Protein AF-A0AAD6WPW7-F1 (afdb_monomer)

pLDDT: mean 78.82, std 18.54, range [42.38, 96.38]

Mean predicted aligned error: 14.31 Å

Sequence (89 aa):
MRDEEGPFLANEVFSVAPSQPLAPIVEAIPAAEWYAITRGRFVGVVDQFALIAVAISGVAHNANKAYATQALALNAFNKALTWGGVQIA

Organism: NCBI:txid1745969

Secondary structure (DSSP, 8-state):
------------------SS----------S--EEEEEEESS-EEES-HHHHHHHHTT-TT-EEEEESSHHHHHHHHHHHHHTT--EE-

Nearest PDB structures (foldseek):
  3bsu-assembly2_G  TM=9.028E-01  e=1.460E-02  Homo sapiens
  3bsu-assembly1_C  TM=9.059E-01  e=1.906E-02  Homo sapiens
  3bsu-assembly2_F  TM=9.035E-01  e=2.489E-02  Homo sapiens
  3bsu-assembly2_H  TM=9.092E-01  e=2.329E-02  Homo sapiens
  3bsu-assembly1_B  TM=9.015E-01  e=3.041E-02  Homo sapiens

Structure (mmCIF, N/CA/C/O backbone):
data_AF-A0AAD6WPW7-F1
#
_entry.id   AF-A0AAD6WPW7-F1
#
loop_
_atom_site.group_PDB
_atom_site.id
_atom_site.type_symbol
_atom_site.label_atom_id
_atom_site.label_alt_id
_atom_site.label_comp_id
_atom_site.label_asym_id
_atom_site.label_entity_id
_atom_site.label_seq_id
_atom_site.pdbx_PDB_ins_code
_atom_site.Cartn_x
_atom_site.Cartn_y
_atom_site.Cartn_z
_atom_site.occupancy
_atom_site.B_iso_or_equiv
_atom_site.auth_seq_id
_atom_site.auth_comp_id
_atom_site.auth_asym_id
_atom_site.auth_atom_id
_atom_site.pdbx_PDB_model_num
ATOM 1 N N . MET A 1 1 ? 56.145 9.375 55.690 1.00 42.38 1 MET A N 1
ATOM 2 C CA . MET A 1 1 ? 55.656 9.450 54.296 1.00 42.38 1 MET A CA 1
ATOM 3 C C . MET A 1 1 ? 54.143 9.513 54.421 1.00 42.38 1 MET A C 1
ATOM 5 O O . MET A 1 1 ? 53.584 8.540 54.893 1.00 42.38 1 MET A O 1
ATOM 9 N N . ARG A 1 2 ? 53.581 10.717 54.572 1.00 45.56 2 ARG A N 1
ATOM 10 C CA . ARG A 1 2 ? 53.070 11.598 53.500 1.00 45.56 2 ARG A CA 1
ATOM 11 C C . ARG A 1 2 ? 52.007 10.909 52.638 1.00 45.56 2 ARG A C 1
ATOM 13 O O . ARG A 1 2 ? 52.364 10.101 51.795 1.00 45.56 2 ARG A O 1
ATOM 20 N N . ASP A 1 3 ? 50.759 11.249 52.962 1.00 52.88 3 ASP A N 1
ATOM 21 C CA . ASP A 1 3 ? 49.687 11.697 52.063 1.00 52.88 3 ASP A CA 1
ATOM 22 C C . ASP A 1 3 ? 49.420 10.873 50.800 1.00 52.88 3 ASP A C 1
ATOM 24 O O . ASP A 1 3 ? 50.106 11.077 49.810 1.00 52.88 3 ASP A O 1
ATOM 28 N N . GLU A 1 4 ? 48.346 10.074 50.796 1.00 56.34 4 GLU A N 1
ATOM 29 C CA . GLU A 1 4 ? 47.584 9.752 49.573 1.00 56.34 4 GLU A CA 1
ATOM 30 C C . GLU A 1 4 ? 46.068 9.646 49.863 1.00 56.34 4 GLU A C 1
ATOM 32 O O . GLU A 1 4 ? 45.396 8.708 49.442 1.00 56.34 4 GLU A O 1
ATOM 37 N N . GLU A 1 5 ? 45.490 10.638 50.558 1.00 57.16 5 GLU A N 1
ATOM 38 C CA . GLU A 1 5 ? 44.067 10.964 50.352 1.00 57.16 5 GLU A CA 1
ATOM 39 C C . GLU A 1 5 ? 43.938 11.733 49.025 1.00 57.16 5 GLU A C 1
ATOM 41 O O . GLU A 1 5 ? 43.921 12.963 48.978 1.00 57.16 5 GLU A O 1
ATOM 46 N N . GLY A 1 6 ? 43.930 10.986 47.918 1.00 54.25 6 GLY A N 1
ATOM 47 C CA . GLY A 1 6 ? 43.597 11.502 46.591 1.00 54.25 6 GLY A CA 1
ATOM 48 C C . GLY A 1 6 ? 42.079 11.694 46.459 1.00 54.25 6 GLY A C 1
ATOM 49 O O . GLY A 1 6 ? 41.322 10.810 46.865 1.00 54.25 6 GLY A O 1
ATOM 50 N N . PRO A 1 7 ? 41.603 12.832 45.925 1.00 53.94 7 PRO A N 1
ATOM 51 C CA . PRO A 1 7 ? 40.217 13.252 46.067 1.00 53.94 7 PRO A CA 1
ATOM 52 C C . PRO A 1 7 ? 39.273 12.389 45.226 1.00 53.94 7 PRO A C 1
ATOM 54 O O . PRO A 1 7 ? 39.510 12.149 44.045 1.00 53.94 7 PRO A O 1
ATOM 57 N N . PHE A 1 8 ? 38.190 11.958 45.874 1.00 51.19 8 PHE A N 1
ATOM 58 C CA . PHE A 1 8 ? 36.879 11.623 45.323 1.00 51.19 8 PHE A CA 1
ATOM 59 C C . PHE A 1 8 ? 36.763 11.812 43.802 1.00 51.19 8 PHE A C 1
ATOM 61 O O . PHE A 1 8 ? 36.515 12.913 43.312 1.00 51.19 8 PHE A O 1
ATOM 68 N N . LEU A 1 9 ? 36.859 10.710 43.052 1.00 53.00 9 LEU A N 1
ATOM 69 C CA . LEU A 1 9 ? 36.332 10.620 41.689 1.00 53.00 9 LEU A CA 1
ATOM 70 C C . LEU A 1 9 ? 34.799 10.626 41.746 1.00 53.00 9 LEU A C 1
ATOM 72 O O . LEU A 1 9 ? 34.139 9.637 41.439 1.00 53.00 9 LEU A O 1
ATOM 76 N N . ALA A 1 10 ? 34.224 11.747 42.160 1.00 53.31 10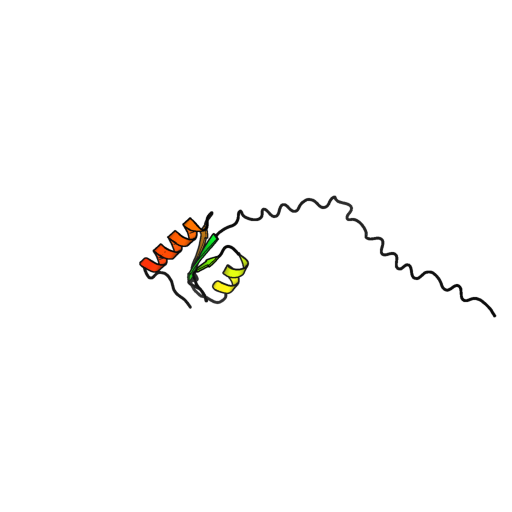 ALA A N 1
ATOM 77 C CA . ALA A 1 10 ? 32.829 12.054 41.928 1.00 53.31 10 ALA A CA 1
ATOM 78 C C . ALA A 1 10 ? 32.798 13.024 40.747 1.00 53.31 10 ALA A C 1
ATOM 80 O O . ALA A 1 10 ? 32.665 14.232 40.915 1.00 53.31 10 ALA A O 1
ATOM 81 N N . ASN A 1 11 ? 32.938 12.488 39.529 1.00 53.84 11 ASN A N 1
ATOM 82 C CA . ASN A 1 11 ? 32.431 13.161 38.330 1.00 53.84 11 ASN A CA 1
ATOM 83 C C . ASN A 1 11 ? 30.897 13.166 38.419 1.00 53.84 11 ASN A C 1
ATOM 85 O O . ASN A 1 11 ? 30.194 12.453 37.702 1.00 53.84 11 ASN A O 1
ATOM 89 N N . GLU A 1 12 ? 30.406 13.943 39.378 1.00 52.34 12 GLU A N 1
ATOM 90 C CA . GLU A 1 12 ? 29.021 14.266 39.641 1.00 52.34 12 GLU A CA 1
ATOM 91 C C . GLU A 1 12 ? 28.529 15.067 38.436 1.00 52.34 12 GLU A C 1
ATOM 93 O O . GLU A 1 12 ? 28.566 16.297 38.385 1.00 52.34 12 GLU A O 1
ATOM 98 N N . VAL A 1 13 ? 28.116 14.352 37.392 1.00 53.22 13 VAL A N 1
ATOM 99 C CA . VAL A 1 13 ? 27.294 14.947 36.350 1.00 53.22 13 VAL A CA 1
ATOM 100 C C . VAL A 1 13 ? 25.933 15.164 36.997 1.00 53.22 13 VAL A C 1
ATOM 102 O O . VAL A 1 13 ? 25.061 14.294 36.964 1.00 53.22 13 VAL A O 1
ATOM 105 N N . PHE A 1 14 ? 25.766 16.330 37.621 1.00 52.25 14 PHE A N 1
ATOM 106 C CA . PHE A 1 14 ? 24.452 16.881 37.908 1.00 52.25 14 PHE A CA 1
ATOM 107 C C . PHE A 1 14 ? 23.722 16.938 36.572 1.00 52.25 14 PHE A C 1
ATOM 109 O O . PHE A 1 14 ? 23.998 17.787 35.723 1.00 52.25 14 PHE A O 1
ATOM 116 N N . SER A 1 15 ? 22.844 15.964 36.348 1.00 51.03 15 SER A N 1
ATOM 117 C CA . SER A 1 15 ? 21.953 15.965 35.202 1.00 51.03 15 SER A CA 1
ATOM 118 C C . SER A 1 15 ? 21.109 17.222 35.343 1.00 51.03 15 SER A C 1
ATOM 120 O O . SER A 1 15 ? 20.236 17.286 36.207 1.00 51.03 15 SER A O 1
ATOM 122 N N . VAL A 1 16 ? 21.435 18.257 34.567 1.00 58.59 16 VAL A N 1
ATOM 123 C CA . VAL A 1 16 ? 20.639 19.478 34.501 1.00 58.59 16 VAL A CA 1
ATOM 124 C C . VAL A 1 16 ? 19.274 19.041 33.995 1.00 58.59 16 VAL A C 1
ATOM 126 O O . VAL A 1 16 ? 19.100 18.752 32.812 1.00 58.59 16 VAL A O 1
ATOM 129 N N . ALA A 1 17 ? 18.315 18.916 34.911 1.00 60.44 17 ALA A N 1
ATOM 130 C CA . ALA A 1 17 ? 16.932 18.723 34.535 1.00 60.44 17 ALA A CA 1
ATOM 131 C C . ALA A 1 17 ? 16.538 19.924 33.659 1.00 60.44 17 ALA A C 1
ATOM 133 O O . ALA A 1 17 ? 16.826 21.066 34.041 1.00 60.44 17 ALA A O 1
ATOM 134 N N . PRO A 1 18 ? 15.927 19.711 32.482 1.00 56.47 18 PRO A N 1
ATOM 135 C CA . PRO A 1 18 ? 15.439 20.824 31.685 1.00 56.47 18 PRO A CA 1
ATOM 136 C C . PRO A 1 18 ? 14.489 21.662 32.550 1.00 56.47 18 PRO A C 1
ATOM 138 O O . PRO A 1 18 ? 13.630 21.127 33.246 1.00 56.47 18 PRO A O 1
ATOM 141 N N . SER 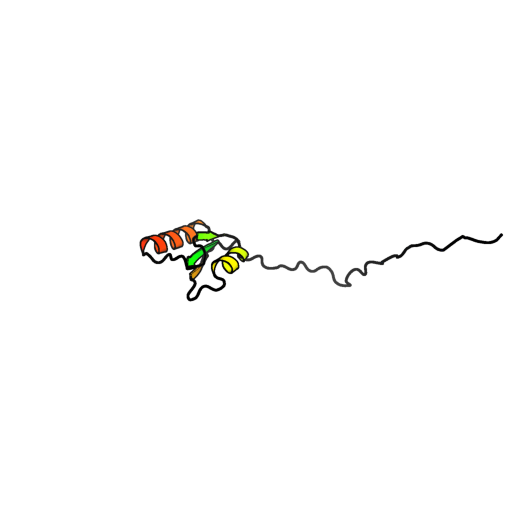A 1 19 ? 14.642 22.989 32.519 1.00 61.25 19 SER A N 1
ATOM 142 C CA . SER A 1 19 ? 13.862 23.958 33.317 1.00 61.25 19 SER A CA 1
ATOM 143 C C . SER A 1 19 ? 12.380 24.027 32.931 1.00 61.25 19 SER A C 1
ATOM 145 O O . SER A 1 19 ? 11.658 24.938 33.328 1.00 61.25 19 SER A O 1
ATOM 147 N N . GLN A 1 20 ? 11.941 23.097 32.096 1.00 58.81 20 GLN A N 1
ATOM 148 C CA . GLN A 1 20 ? 10.622 23.016 31.520 1.00 58.81 20 GLN A CA 1
ATOM 149 C C . GLN A 1 20 ? 10.143 21.587 31.767 1.00 58.81 20 GLN A C 1
ATOM 151 O O . GLN A 1 20 ? 10.924 20.653 31.553 1.00 58.81 20 GLN A O 1
ATOM 156 N N . PRO A 1 21 ? 8.895 21.385 32.224 1.00 61.28 21 PRO A N 1
ATOM 157 C CA . PRO A 1 21 ? 8.329 20.048 32.242 1.00 61.28 21 PRO A CA 1
ATOM 158 C C . PRO A 1 21 ? 8.501 19.451 30.845 1.00 61.28 21 PRO A C 1
ATOM 160 O O . PRO A 1 21 ? 8.295 20.157 29.856 1.00 61.28 21 PRO A O 1
ATOM 163 N N . LEU A 1 22 ? 8.906 18.180 30.765 1.00 56.88 22 LEU A N 1
ATOM 164 C CA . LEU A 1 22 ? 8.822 17.412 29.526 1.00 56.88 22 LEU A CA 1
ATOM 165 C C . LEU A 1 22 ? 7.359 17.481 29.091 1.00 56.88 22 LEU A C 1
ATOM 167 O O . LEU A 1 22 ? 6.512 16.758 29.615 1.00 56.88 22 LEU A O 1
ATOM 171 N N . ALA A 1 23 ? 7.044 18.431 28.211 1.00 56.19 23 ALA A N 1
ATOM 172 C CA . ALA A 1 23 ? 5.738 18.499 27.605 1.00 56.19 23 ALA A CA 1
ATOM 173 C C . ALA A 1 23 ? 5.557 17.144 26.923 1.00 56.19 23 ALA A C 1
ATOM 175 O O . ALA A 1 23 ? 6.486 16.703 26.235 1.00 56.19 23 ALA A O 1
ATOM 176 N N . PRO A 1 24 ? 4.426 16.450 27.125 1.00 53.09 24 PRO A N 1
ATOM 177 C CA . PRO A 1 24 ? 4.126 15.317 26.282 1.00 53.09 24 PRO A CA 1
ATOM 178 C C . PRO A 1 24 ? 4.182 15.859 24.859 1.00 53.09 24 PRO A C 1
ATOM 180 O O . PRO A 1 24 ? 3.368 16.699 24.470 1.00 53.09 24 PRO A O 1
ATOM 183 N N . ILE A 1 25 ? 5.197 15.433 24.110 1.00 56.69 25 ILE A N 1
ATOM 184 C CA . ILE A 1 25 ? 5.165 15.534 22.667 1.00 56.69 25 ILE A CA 1
ATOM 185 C C . ILE A 1 25 ? 3.995 14.627 22.326 1.00 56.69 25 ILE A C 1
ATOM 187 O O . ILE A 1 25 ? 4.130 13.409 22.248 1.00 56.69 25 ILE A O 1
ATOM 191 N N . VAL A 1 26 ? 2.805 15.214 22.222 1.00 50.91 26 VAL A N 1
ATOM 192 C CA . VAL A 1 26 ? 1.720 14.609 21.473 1.00 50.91 26 VAL A CA 1
ATOM 193 C C . VAL A 1 26 ? 2.197 14.711 20.031 1.00 50.91 26 VAL A C 1
ATOM 195 O O . VAL A 1 26 ? 1.761 15.565 19.264 1.00 50.91 26 VAL A O 1
ATOM 198 N N . GLU A 1 27 ? 3.168 13.866 19.673 1.00 52.94 27 GLU A N 1
ATOM 199 C CA . GLU A 1 27 ? 3.205 13.329 18.332 1.00 52.94 27 GLU A CA 1
ATOM 200 C C . GLU A 1 27 ? 1.810 12.754 18.205 1.00 52.94 27 GLU A C 1
ATOM 202 O O . GLU A 1 27 ? 1.443 11.806 18.903 1.00 52.94 27 GLU A O 1
ATOM 207 N N . ALA A 1 28 ? 0.969 13.442 17.441 1.00 50.50 28 ALA A N 1
ATOM 208 C CA . ALA A 1 28 ? -0.260 12.862 16.972 1.00 50.50 28 ALA A CA 1
ATOM 209 C C . ALA A 1 28 ? 0.197 11.642 16.182 1.00 50.50 28 ALA A C 1
ATOM 211 O O . ALA A 1 28 ? 0.519 11.770 15.007 1.00 50.50 28 ALA A O 1
ATOM 212 N N . ILE A 1 29 ? 0.345 10.502 16.863 1.00 50.53 29 ILE A N 1
ATOM 213 C CA . ILE A 1 29 ? 0.575 9.214 16.238 1.00 50.53 29 ILE A CA 1
ATOM 214 C C . ILE A 1 29 ? -0.612 9.119 15.290 1.00 50.53 29 ILE A C 1
ATOM 216 O O . ILE A 1 29 ? -1.748 9.055 15.782 1.00 50.53 29 ILE A O 1
ATOM 220 N N . PRO A 1 30 ? -0.404 9.261 13.968 1.00 54.53 30 PRO A N 1
ATOM 221 C CA . PRO A 1 30 ? -1.518 9.222 13.046 1.00 54.53 30 PRO A CA 1
ATOM 222 C C . PRO A 1 30 ? -2.226 7.898 13.313 1.00 54.53 30 PRO A C 1
ATOM 224 O O . PRO A 1 30 ? -1.572 6.860 13.440 1.00 54.53 30 PRO A O 1
ATOM 227 N N . ALA A 1 31 ? -3.541 7.967 13.548 1.00 59.25 31 ALA A N 1
ATOM 228 C CA . ALA A 1 31 ? -4.360 6.798 13.838 1.00 59.25 31 ALA A CA 1
ATOM 229 C C . ALA A 1 31 ? -3.964 5.686 12.866 1.00 59.25 31 ALA A C 1
ATOM 231 O O . ALA A 1 31 ? -3.956 5.966 11.676 1.00 59.25 31 ALA A O 1
ATOM 232 N N . ALA A 1 32 ? -3.586 4.502 13.371 1.00 61.81 32 ALA A N 1
ATOM 233 C CA . ALA A 1 32 ? -2.905 3.447 12.610 1.00 61.81 32 ALA A CA 1
ATOM 234 C C . ALA A 1 32 ? -3.383 3.371 11.147 1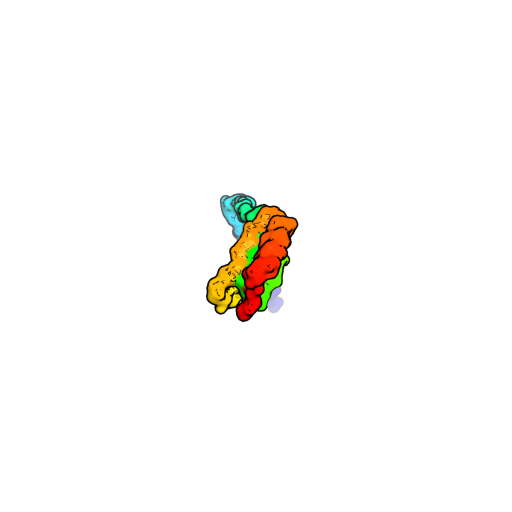.00 61.81 32 ALA A C 1
ATOM 236 O O . ALA A 1 32 ? -4.444 2.815 10.850 1.00 61.81 32 ALA A O 1
ATOM 237 N N . GLU A 1 33 ? -2.622 3.996 10.246 1.00 85.44 33 GLU A N 1
ATOM 238 C CA . GLU A 1 33 ? -2.988 4.102 8.842 1.00 85.44 33 GLU A CA 1
ATOM 239 C C . GLU A 1 33 ? -2.511 2.842 8.122 1.00 85.44 33 GLU A C 1
ATOM 241 O O . GLU A 1 33 ? -1.344 2.459 8.189 1.00 85.44 33 GLU A O 1
ATOM 246 N N . TRP A 1 34 ? -3.427 2.184 7.419 1.00 93.44 34 TRP A N 1
ATOM 247 C CA . TRP A 1 34 ? -3.117 1.040 6.574 1.00 93.44 34 TRP A CA 1
ATOM 248 C C . TRP A 1 34 ? -2.844 1.521 5.158 1.00 93.44 34 TRP A C 1
ATOM 250 O O . TRP A 1 34 ? -3.685 2.172 4.541 1.00 93.44 34 TRP A O 1
ATOM 260 N N . TYR A 1 35 ? -1.701 1.161 4.602 1.00 93.62 35 TYR A N 1
ATOM 261 C CA . TYR A 1 35 ? -1.268 1.593 3.284 1.00 93.62 35 TYR A CA 1
ATOM 262 C C . TYR A 1 35 ? -1.397 0.457 2.286 1.00 93.62 35 TYR A C 1
ATOM 264 O O . TYR A 1 35 ? -0.803 -0.601 2.470 1.00 93.62 35 TYR A O 1
ATOM 272 N N . ALA A 1 36 ? -2.140 0.683 1.204 1.00 95.81 36 ALA A N 1
ATOM 273 C CA . ALA A 1 36 ? -2.122 -0.203 0.047 1.00 95.81 36 ALA A CA 1
ATOM 274 C C . ALA A 1 36 ? -1.074 0.298 -0.947 1.00 95.81 36 ALA A C 1
ATOM 276 O O . ALA A 1 36 ? -1.186 1.417 -1.449 1.00 95.81 36 ALA A O 1
ATOM 277 N N . ILE A 1 37 ? -0.078 -0.532 -1.239 1.00 95.94 37 ILE A N 1
ATOM 278 C CA . ILE A 1 37 ? 0.989 -0.275 -2.204 1.00 95.94 37 ILE A CA 1
ATOM 279 C C . ILE A 1 37 ? 0.681 -1.101 -3.447 1.00 95.94 37 ILE A C 1
ATOM 281 O O . ILE A 1 37 ? 0.827 -2.322 -3.435 1.00 95.94 37 ILE A O 1
ATOM 285 N N . THR A 1 38 ? 0.239 -0.445 -4.515 1.00 96.38 38 THR A N 1
ATOM 286 C CA . THR A 1 38 ? -0.091 -1.105 -5.786 1.00 96.38 38 THR A CA 1
ATOM 287 C C . THR A 1 38 ? 1.053 -1.018 -6.789 1.00 96.38 38 THR A C 1
ATOM 289 O O . THR A 1 38 ? 1.103 -1.833 -7.704 1.00 96.38 38 THR A O 1
ATOM 292 N N . ARG A 1 39 ? 2.005 -0.089 -6.616 1.00 95.06 39 ARG A N 1
ATOM 293 C CA . ARG A 1 39 ? 3.219 -0.042 -7.439 1.00 95.06 39 ARG A CA 1
ATOM 294 C C . ARG A 1 39 ? 4.458 0.349 -6.645 1.00 95.06 39 ARG A C 1
ATOM 296 O O . ARG A 1 39 ? 4.499 1.437 -6.072 1.00 95.06 39 ARG A O 1
ATOM 303 N N . GLY A 1 40 ? 5.465 -0.521 -6.667 1.00 95.19 40 GLY A N 1
ATOM 304 C CA . GLY A 1 40 ? 6.712 -0.384 -5.913 1.00 95.19 40 GLY A CA 1
ATOM 305 C C . GLY A 1 40 ? 7.669 -1.555 -6.165 1.00 95.19 40 GLY A C 1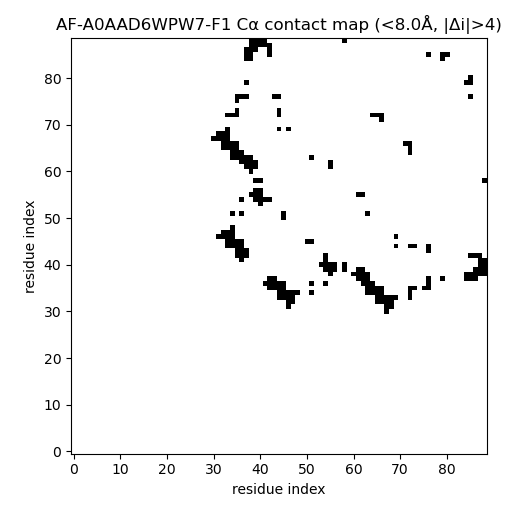
ATOM 306 O O . GLY A 1 40 ? 7.386 -2.427 -6.982 1.00 95.19 40 GLY A O 1
ATOM 307 N N . ARG A 1 41 ? 8.782 -1.597 -5.426 1.00 95.00 41 ARG A N 1
ATOM 308 C CA . ARG A 1 41 ? 9.733 -2.727 -5.368 1.00 95.00 41 ARG A CA 1
ATOM 309 C C . ARG A 1 41 ? 9.085 -3.980 -4.779 1.00 95.00 41 ARG A C 1
ATOM 311 O O . ARG A 1 41 ? 9.490 -5.100 -5.061 1.00 95.00 41 ARG A O 1
ATOM 318 N N . PHE A 1 42 ? 8.078 -3.767 -3.939 1.00 94.69 42 PHE A N 1
ATOM 319 C CA . PHE A 1 42 ? 7.117 -4.769 -3.516 1.00 94.69 42 PHE A CA 1
ATOM 320 C C . PHE A 1 42 ? 5.731 -4.128 -3.429 1.00 94.69 42 PHE A C 1
ATOM 322 O O . PHE A 1 42 ? 5.594 -2.902 -3.394 1.00 94.69 42 PHE A O 1
ATOM 329 N N . VAL A 1 43 ? 4.707 -4.975 -3.412 1.00 94.75 43 VAL A N 1
ATOM 330 C CA . VAL A 1 43 ? 3.294 -4.589 -3.385 1.00 94.75 43 VAL A CA 1
ATO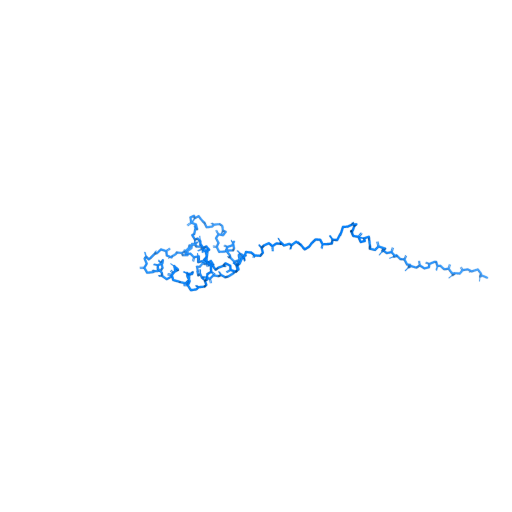M 331 C C . VAL A 1 43 ? 2.590 -5.306 -2.241 1.00 94.75 43 VAL A C 1
ATOM 333 O O . VAL A 1 43 ? 3.019 -6.383 -1.825 1.00 94.75 43 VAL A O 1
ATOM 336 N N . GLY A 1 44 ? 1.515 -4.719 -1.727 1.00 94.31 44 GLY A N 1
ATOM 337 C CA . GLY A 1 44 ? 0.746 -5.301 -0.631 1.00 94.31 44 GLY A CA 1
ATOM 338 C C . GLY A 1 44 ? 0.112 -4.253 0.271 1.00 94.31 44 GLY A C 1
ATOM 339 O O . GLY A 1 44 ? 0.061 -3.071 -0.065 1.00 94.31 44 GLY A O 1
ATOM 340 N N . VAL A 1 45 ? -0.382 -4.704 1.421 1.00 95.50 45 VAL A N 1
ATOM 341 C CA . VAL A 1 45 ? -0.965 -3.845 2.454 1.00 95.50 45 VAL A CA 1
ATOM 342 C C . VAL A 1 45 ? -0.080 -3.884 3.694 1.00 95.50 45 VAL A C 1
ATOM 344 O O . VAL A 1 45 ? 0.226 -4.968 4.182 1.00 95.50 45 VAL A O 1
ATOM 347 N N . VAL A 1 46 ? 0.322 -2.715 4.189 1.00 93.69 46 VAL A N 1
ATOM 348 C CA . VAL A 1 46 ? 1.200 -2.559 5.361 1.00 93.69 46 VAL A CA 1
ATOM 349 C C . VAL A 1 46 ? 0.613 -1.543 6.339 1.00 93.69 46 VAL A C 1
ATOM 351 O O . VAL A 1 46 ? -0.092 -0.631 5.925 1.00 93.69 46 VAL A O 1
ATOM 354 N N . ASP A 1 47 ? 0.904 -1.680 7.626 1.00 92.19 47 ASP A N 1
ATOM 355 C CA . ASP A 1 47 ? 0.515 -0.751 8.704 1.00 92.19 47 ASP A CA 1
ATOM 356 C C . ASP A 1 47 ? 1.681 0.134 9.182 1.00 92.19 47 ASP A C 1
ATOM 358 O O . ASP A 1 47 ? 1.513 1.020 10.016 1.00 92.19 47 ASP A O 1
ATOM 362 N N . GLN A 1 48 ? 2.880 -0.088 8.641 1.00 88.56 48 GLN A N 1
ATOM 363 C CA . GLN A 1 48 ? 4.084 0.652 8.997 1.00 88.56 48 GLN A CA 1
ATOM 364 C C . GLN A 1 48 ? 4.462 1.649 7.905 1.00 88.56 48 GLN A C 1
ATOM 366 O O . GLN A 1 48 ? 4.835 1.267 6.793 1.00 88.56 48 GLN A O 1
ATOM 371 N N . PHE A 1 49 ? 4.481 2.934 8.259 1.00 85.50 49 PHE A N 1
ATOM 372 C CA . PHE A 1 49 ? 4.904 4.007 7.356 1.00 85.50 49 PHE A CA 1
ATOM 373 C C . PHE A 1 49 ? 6.330 3.801 6.810 1.00 85.50 49 PHE A C 1
ATOM 375 O O . PHE A 1 49 ? 6.592 4.029 5.630 1.00 85.50 49 PHE A O 1
ATOM 382 N N . ALA A 1 50 ? 7.248 3.285 7.637 1.00 88.50 50 ALA A N 1
ATOM 383 C CA . ALA A 1 50 ? 8.626 3.000 7.231 1.00 88.50 50 ALA A CA 1
ATOM 384 C C . ALA A 1 50 ? 8.712 2.009 6.054 1.00 88.50 50 ALA A C 1
ATOM 386 O O . ALA A 1 50 ? 9.579 2.150 5.189 1.00 88.50 50 ALA A O 1
ATOM 387 N N . LEU A 1 51 ? 7.790 1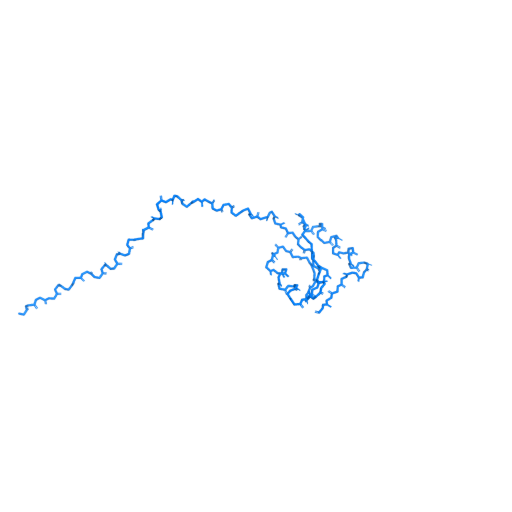.041 5.974 1.00 89.75 51 LEU A N 1
ATOM 388 C CA . LEU A 1 51 ? 7.761 0.071 4.879 1.00 89.75 51 LEU A CA 1
ATOM 389 C C . LEU A 1 51 ? 7.366 0.713 3.548 1.00 89.75 51 LEU A C 1
ATOM 391 O O . LEU A 1 51 ? 7.835 0.259 2.507 1.00 89.75 51 LEU A O 1
ATOM 395 N N . ILE A 1 52 ? 6.584 1.796 3.559 1.00 91.62 52 ILE A N 1
ATOM 396 C CA . ILE A 1 52 ? 6.228 2.524 2.334 1.00 91.62 52 ILE A CA 1
ATOM 397 C C . ILE A 1 52 ? 7.487 3.077 1.680 1.00 91.62 52 ILE A C 1
ATOM 399 O O . ILE A 1 52 ? 7.695 2.862 0.489 1.00 91.62 52 ILE A O 1
ATOM 403 N N . ALA A 1 53 ? 8.347 3.746 2.454 1.00 90.38 53 ALA A N 1
ATOM 404 C CA . ALA A 1 53 ? 9.577 4.337 1.936 1.00 90.38 53 ALA A CA 1
ATOM 405 C C . ALA A 1 53 ? 10.470 3.274 1.282 1.00 90.38 53 ALA A C 1
ATOM 407 O O . ALA A 1 53 ? 10.977 3.485 0.181 1.00 90.38 53 ALA A O 1
ATOM 408 N N . VAL A 1 54 ? 10.597 2.098 1.906 1.00 93.06 54 VAL A N 1
ATOM 409 C CA . VAL A 1 54 ? 11.338 0.964 1.330 1.00 93.06 54 VAL A CA 1
ATOM 410 C C . VAL A 1 54 ? 10.668 0.452 0.050 1.00 93.06 54 VAL A C 1
ATOM 412 O O . VAL A 1 54 ? 11.365 0.148 -0.920 1.00 93.06 54 VAL A O 1
ATOM 415 N N . ALA A 1 55 ? 9.334 0.393 0.019 1.00 91.88 55 ALA A N 1
ATOM 416 C CA . ALA A 1 55 ? 8.573 -0.087 -1.129 1.00 91.88 55 ALA A CA 1
ATOM 417 C C . ALA A 1 55 ? 8.677 0.835 -2.347 1.00 91.88 55 ALA A C 1
ATOM 419 O O . ALA A 1 55 ? 8.739 0.347 -3.473 1.00 91.88 55 ALA A O 1
ATOM 420 N N . ILE A 1 56 ? 8.679 2.155 -2.147 1.00 93.75 56 ILE A N 1
ATOM 421 C CA . ILE A 1 56 ? 8.553 3.124 -3.247 1.00 93.75 56 ILE A CA 1
ATOM 422 C C . ILE A 1 56 ? 9.862 3.821 -3.625 1.00 93.75 56 ILE A C 1
ATOM 424 O O . ILE A 1 56 ? 9.925 4.468 -4.672 1.00 93.75 56 ILE A O 1
ATOM 428 N N . SER A 1 57 ? 10.901 3.718 -2.791 1.00 93.62 57 SER A N 1
ATOM 429 C CA . SER A 1 57 ? 12.178 4.392 -3.037 1.00 93.62 57 SER A CA 1
ATOM 430 C C . SER A 1 57 ? 12.785 3.965 -4.375 1.00 93.62 57 SER A C 1
ATOM 432 O O . SER A 1 57 ? 12.918 2.775 -4.663 1.00 93.62 57 SER A O 1
ATOM 434 N N . GLY A 1 58 ? 13.132 4.954 -5.205 1.00 93.06 58 GLY A N 1
ATOM 435 C CA . GLY A 1 58 ? 13.693 4.747 -6.543 1.00 93.06 58 GLY A CA 1
ATOM 436 C C . GLY A 1 58 ? 12.694 4.273 -7.607 1.00 93.06 58 GLY A C 1
ATOM 437 O O . GLY A 1 58 ? 13.092 4.090 -8.754 1.00 93.06 58 GLY A O 1
ATO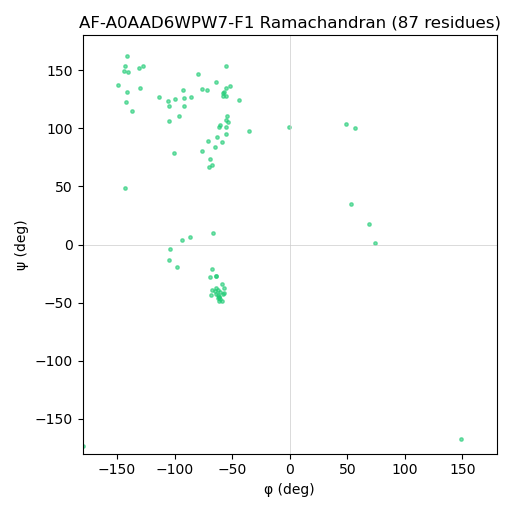M 438 N N . VAL A 1 59 ? 11.409 4.101 -7.273 1.00 93.56 59 VAL A N 1
ATOM 439 C CA . VAL A 1 59 ? 10.384 3.640 -8.220 1.00 93.56 59 VAL A CA 1
ATOM 440 C C . VAL A 1 59 ? 9.632 4.830 -8.807 1.00 93.56 59 VAL A C 1
ATOM 442 O O . VAL A 1 59 ? 8.843 5.498 -8.129 1.00 93.56 59 VAL A O 1
ATOM 445 N N . ALA A 1 60 ? 9.855 5.079 -10.098 1.00 93.06 60 ALA A N 1
ATOM 446 C CA . ALA A 1 60 ? 9.103 6.071 -10.855 1.00 93.06 60 ALA A CA 1
ATOM 447 C C . ALA A 1 60 ? 7.621 5.679 -10.948 1.00 93.06 60 ALA A C 1
ATOM 449 O O . ALA A 1 60 ? 7.285 4.511 -11.164 1.00 93.06 60 ALA A O 1
ATOM 450 N N . HIS A 1 61 ? 6.738 6.673 -10.819 1.00 92.75 61 HIS A N 1
ATOM 451 C CA . HIS A 1 61 ? 5.284 6.479 -10.835 1.00 92.75 61 HIS A CA 1
ATOM 452 C C . HIS A 1 61 ? 4.798 5.427 -9.824 1.00 92.75 61 HIS A C 1
ATOM 454 O O . HIS A 1 61 ? 3.862 4.681 -10.112 1.00 92.75 61 HIS A O 1
ATOM 460 N N . ASN A 1 62 ? 5.446 5.343 -8.656 1.00 92.75 62 ASN A N 1
ATOM 461 C CA . ASN A 1 62 ? 4.953 4.519 -7.560 1.00 92.75 62 ASN A CA 1
ATOM 462 C C . ASN A 1 62 ? 3.508 4.895 -7.191 1.00 92.75 62 ASN A C 1
ATOM 464 O O . ASN A 1 62 ? 3.055 6.019 -7.422 1.00 92.75 62 ASN A O 1
ATOM 468 N N . ALA A 1 63 ? 2.783 3.928 -6.638 1.00 92.88 63 ALA A N 1
ATOM 469 C CA . ALA A 1 63 ? 1.387 4.097 -6.269 1.00 92.88 63 ALA A CA 1
ATOM 470 C C . ALA A 1 63 ? 1.154 3.466 -4.900 1.00 92.88 63 ALA A C 1
ATOM 472 O O . ALA A 1 63 ? 1.285 2.252 -4.720 1.00 92.88 63 ALA A O 1
ATOM 473 N N . ASN A 1 64 ? 0.828 4.318 -3.935 1.00 93.12 64 ASN A N 1
ATOM 474 C CA . ASN A 1 64 ? 0.492 3.941 -2.573 1.00 93.12 64 ASN A CA 1
ATOM 475 C C . ASN A 1 64 ? -0.606 4.870 -2.035 1.00 93.12 64 ASN A C 1
ATOM 477 O O . ASN A 1 64 ? -0.712 6.021 -2.465 1.00 93.12 64 ASN A O 1
ATOM 481 N N . LYS A 1 65 ? -1.458 4.365 -1.139 1.00 93.44 65 LYS A N 1
ATOM 482 C CA . LYS A 1 65 ? -2.530 5.158 -0.523 1.00 93.44 65 LYS A CA 1
ATOM 483 C C . LYS A 1 65 ? -2.844 4.679 0.890 1.00 93.44 65 LYS A C 1
ATOM 485 O O . LYS A 1 65 ? -2.948 3.475 1.107 1.00 93.44 65 LYS A O 1
ATOM 490 N N . ALA A 1 66 ? -3.024 5.631 1.804 1.00 92.38 66 ALA A N 1
ATOM 491 C CA . ALA A 1 66 ? -3.431 5.406 3.187 1.00 92.38 66 ALA A CA 1
ATOM 492 C C . ALA A 1 66 ? -4.946 5.174 3.316 1.00 92.38 66 ALA A C 1
ATOM 494 O O . ALA A 1 66 ? -5.747 5.774 2.590 1.00 92.38 66 ALA A O 1
ATOM 495 N N . TYR A 1 67 ? -5.334 4.332 4.269 1.00 92.44 67 TYR A N 1
ATOM 496 C CA . TYR A 1 67 ? -6.710 3.998 4.621 1.00 92.44 67 TYR A CA 1
ATOM 497 C C . TYR A 1 67 ? -6.848 3.872 6.138 1.00 92.44 67 TYR A C 1
ATOM 499 O O . TYR A 1 67 ? -5.944 3.405 6.822 1.00 92.44 67 TYR A O 1
ATOM 507 N N . ALA A 1 68 ? -8.031 4.208 6.654 1.00 90.44 68 ALA A N 1
ATOM 508 C CA . ALA A 1 68 ? -8.315 4.148 8.087 1.00 90.44 68 ALA A CA 1
ATOM 509 C C . ALA A 1 68 ? -8.352 2.718 8.664 1.00 90.44 68 ALA A C 1
ATOM 511 O O . ALA A 1 68 ? -8.250 2.541 9.872 1.00 90.44 68 ALA A O 1
ATOM 512 N N . THR A 1 69 ? -8.553 1.688 7.832 1.00 91.44 69 THR A N 1
ATOM 513 C CA . THR A 1 69 ? -8.650 0.291 8.284 1.00 91.44 69 THR A CA 1
ATOM 514 C C . THR A 1 69 ? -7.997 -0.671 7.297 1.00 91.44 69 THR A C 1
ATOM 516 O O . THR A 1 69 ? -7.985 -0.431 6.085 1.00 91.44 69 THR A O 1
ATOM 519 N N . GLN A 1 70 ? -7.536 -1.817 7.810 1.00 93.00 70 GLN A N 1
ATOM 520 C CA . GLN A 1 70 ? -6.949 -2.890 7.002 1.00 93.00 70 GLN A CA 1
ATOM 521 C C . GLN A 1 70 ? -7.907 -3.379 5.915 1.00 93.00 70 GLN A C 1
ATOM 523 O O . GLN A 1 70 ? -7.506 -3.595 4.775 1.00 93.00 70 GLN A O 1
ATOM 528 N N . ALA A 1 71 ? -9.190 -3.528 6.255 1.00 92.12 71 ALA A N 1
ATOM 529 C CA . ALA A 1 71 ? -10.207 -4.019 5.334 1.00 92.12 71 ALA A CA 1
ATOM 530 C C . ALA A 1 71 ? -10.389 -3.089 4.123 1.00 92.12 71 ALA A C 1
ATOM 532 O O . ALA A 1 71 ? -10.542 -3.567 2.998 1.00 92.12 71 ALA A O 1
ATOM 533 N N . LEU A 1 72 ? -10.333 -1.768 4.330 1.00 92.75 72 LEU A N 1
ATOM 534 C CA . LEU A 1 72 ? -10.410 -0.795 3.239 1.00 92.75 72 LEU A CA 1
ATOM 535 C C . LEU A 1 72 ? -9.167 -0.847 2.347 1.00 92.75 72 LEU A C 1
ATOM 537 O O . LEU A 1 72 ? -9.309 -0.870 1.123 1.00 92.75 72 LEU A O 1
ATOM 541 N N . ALA A 1 73 ? -7.975 -0.931 2.944 1.00 93.69 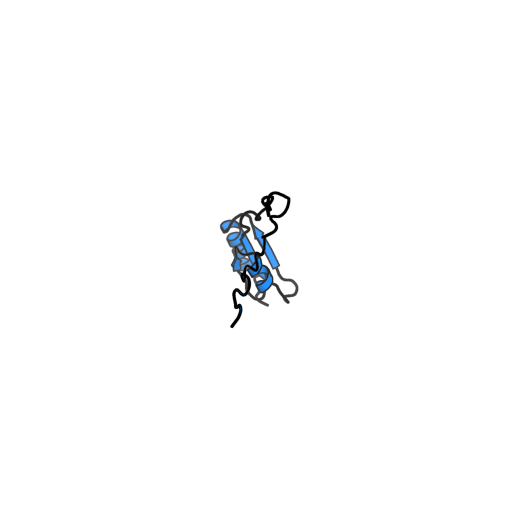73 ALA A N 1
ATOM 542 C CA . ALA A 1 73 ? -6.726 -1.065 2.198 1.00 93.69 73 ALA A CA 1
ATOM 543 C C . ALA A 1 73 ? -6.694 -2.357 1.366 1.00 93.69 73 ALA A C 1
ATOM 545 O O . ALA A 1 73 ? -6.383 -2.314 0.176 1.00 93.69 73 ALA A O 1
ATOM 546 N N . LEU A 1 74 ? -7.094 -3.491 1.953 1.00 94.88 74 LEU A N 1
ATOM 547 C CA . LEU A 1 74 ? -7.189 -4.779 1.258 1.00 94.88 74 LEU A CA 1
ATOM 548 C C . LEU A 1 74 ? -8.212 -4.745 0.123 1.00 94.88 74 LEU A C 1
ATOM 550 O O . LEU A 1 74 ? -7.930 -5.231 -0.967 1.00 94.88 74 LEU A O 1
ATOM 554 N N . ASN A 1 75 ? -9.386 -4.149 0.341 1.00 95.12 75 ASN A N 1
ATOM 555 C CA . ASN A 1 75 ? -10.397 -4.013 -0.707 1.00 95.12 75 ASN A CA 1
ATOM 556 C C . ASN A 1 75 ? -9.864 -3.177 -1.881 1.00 95.12 75 ASN A C 1
ATOM 558 O O . ASN A 1 75 ? -9.984 -3.582 -3.037 1.00 95.12 75 ASN A O 1
ATOM 562 N N . ALA A 1 76 ? -9.213 -2.047 -1.596 1.00 92.88 76 ALA A N 1
ATOM 563 C CA . ALA A 1 76 ? -8.608 -1.214 -2.628 1.00 92.88 76 ALA A CA 1
ATOM 564 C C . ALA A 1 76 ? -7.475 -1.930 -3.379 1.00 92.88 76 ALA A C 1
ATOM 566 O O . ALA A 1 76 ? -7.418 -1.865 -4.607 1.00 92.88 76 ALA A O 1
ATOM 567 N N . PHE A 1 77 ? -6.613 -2.650 -2.659 1.00 93.94 77 PHE A N 1
ATOM 568 C CA . PHE A 1 77 ? -5.545 -3.448 -3.252 1.00 93.94 77 PHE A CA 1
ATOM 569 C C . PHE A 1 77 ? -6.100 -4.557 -4.155 1.00 93.94 77 PHE A C 1
ATOM 571 O O . PHE A 1 77 ? -5.680 -4.686 -5.302 1.00 93.94 77 PHE A O 1
ATOM 578 N N . ASN A 1 78 ? -7.109 -5.296 -3.690 1.00 94.88 78 ASN A N 1
ATOM 579 C CA . ASN A 1 78 ? -7.763 -6.345 -4.472 1.00 94.88 78 ASN A CA 1
ATOM 580 C C . ASN A 1 78 ? -8.477 -5.787 -5.708 1.00 94.88 78 ASN A C 1
ATOM 582 O O . ASN A 1 78 ? -8.409 -6.394 -6.773 1.00 94.88 78 ASN A O 1
ATOM 586 N N . LYS A 1 79 ? -9.101 -4.606 -5.617 1.00 93.88 79 LYS A N 1
ATOM 587 C CA . LYS A 1 79 ? -9.646 -3.916 -6.798 1.00 93.88 79 LYS A CA 1
ATOM 588 C C . LYS A 1 79 ? -8.549 -3.592 -7.811 1.00 93.88 79 LYS A C 1
ATOM 590 O O . LYS A 1 79 ? -8.702 -3.900 -8.991 1.00 93.88 79 LYS A O 1
ATOM 595 N N . ALA A 1 80 ? -7.425 -3.043 -7.352 1.00 91.31 80 ALA A N 1
ATOM 596 C CA . ALA A 1 80 ? -6.280 -2.783 -8.219 1.00 91.31 80 ALA A CA 1
ATOM 597 C C . ALA A 1 80 ? -5.743 -4.076 -8.857 1.00 91.31 80 ALA A C 1
ATOM 599 O O . ALA A 1 80 ? -5.457 -4.071 -10.052 1.00 91.31 80 ALA A O 1
ATOM 600 N N . LEU A 1 81 ? -5.677 -5.189 -8.112 1.00 91.94 81 LEU A N 1
ATOM 601 C CA . LEU A 1 81 ? -5.317 -6.504 -8.660 1.00 91.94 81 LEU A CA 1
ATOM 602 C C . LEU A 1 81 ? -6.285 -6.931 -9.770 1.00 91.94 81 LEU A C 1
ATOM 604 O O . LEU A 1 81 ? -5.841 -7.302 -10.853 1.00 91.94 81 LEU A O 1
ATOM 608 N N . THR A 1 82 ? -7.599 -6.835 -9.539 1.00 93.88 82 THR A N 1
ATOM 609 C CA . THR A 1 82 ? -8.610 -7.243 -10.534 1.00 93.88 82 THR A CA 1
ATOM 610 C C . THR A 1 82 ? -8.571 -6.410 -11.813 1.00 93.88 82 THR A C 1
ATOM 612 O O . THR A 1 82 ? -8.933 -6.908 -12.874 1.00 93.88 82 THR A O 1
ATOM 615 N N . TRP A 1 83 ? -8.118 -5.158 -11.734 1.00 91.25 83 TRP A N 1
ATOM 616 C CA . TRP A 1 83 ? -7.994 -4.264 -12.889 1.00 91.25 83 TRP A CA 1
ATOM 617 C C . TRP A 1 83 ? -6.602 -4.290 -13.534 1.00 91.25 83 TRP A C 1
AT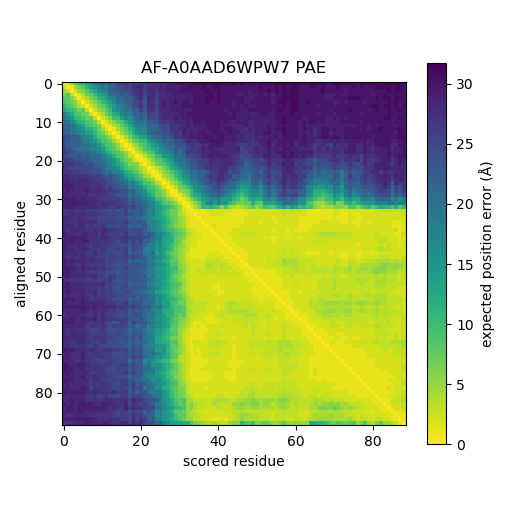OM 619 O O . TRP A 1 83 ? -6.348 -3.510 -14.448 1.00 91.25 83 TRP A O 1
ATOM 629 N N . GLY A 1 84 ? -5.687 -5.147 -13.063 1.00 90.50 84 GLY A N 1
ATOM 630 C CA . GLY A 1 84 ? -4.309 -5.196 -13.565 1.00 90.50 84 GLY A CA 1
ATOM 631 C C . GLY A 1 84 ? -3.467 -3.965 -13.202 1.00 90.50 84 GLY A C 1
ATOM 632 O O . GLY A 1 84 ? -2.438 -3.717 -13.820 1.00 90.50 84 GLY A O 1
ATOM 633 N N . GLY A 1 85 ? -3.894 -3.181 -12.209 1.00 85.12 85 GLY A N 1
ATOM 634 C CA . GLY A 1 85 ? -3.215 -1.971 -11.736 1.00 85.12 85 GLY A CA 1
ATOM 635 C C . GLY A 1 85 ? -2.136 -2.216 -10.677 1.00 85.12 85 GLY A C 1
ATOM 636 O O . GLY A 1 85 ? -1.632 -1.251 -10.101 1.00 85.12 85 GLY A O 1
ATOM 637 N N . VAL A 1 86 ? -1.811 -3.480 -10.382 1.00 92.12 86 VAL A N 1
ATOM 638 C CA . VAL A 1 86 ? -0.729 -3.847 -9.460 1.00 92.12 86 VAL A CA 1
ATOM 639 C C . VAL A 1 86 ? 0.514 -4.230 -10.245 1.00 92.12 86 VAL A C 1
ATOM 641 O O . VAL A 1 86 ? 0.468 -5.119 -11.091 1.00 92.12 86 VAL A O 1
ATOM 644 N N . GLN A 1 87 ? 1.629 -3.570 -9.944 1.00 92.75 87 GLN A N 1
ATOM 645 C CA . GLN A 1 87 ? 2.882 -3.740 -10.667 1.00 92.75 87 GLN A CA 1
ATOM 646 C C . GLN A 1 87 ? 4.078 -3.718 -9.716 1.00 92.75 87 GLN A C 1
ATOM 648 O O . GLN A 1 87 ? 4.237 -2.795 -8.921 1.00 92.75 87 GLN A O 1
ATOM 653 N N . ILE A 1 88 ? 4.964 -4.700 -9.861 1.00 91.44 88 ILE A N 1
ATOM 654 C CA . ILE A 1 88 ? 6.288 -4.681 -9.236 1.00 91.44 88 ILE A CA 1
ATOM 655 C C . ILE A 1 88 ? 7.274 -4.076 -10.242 1.00 91.44 88 ILE A C 1
ATOM 657 O O . ILE A 1 88 ? 7.223 -4.420 -11.426 1.00 91.44 88 ILE A O 1
ATOM 661 N N . ALA A 1 89 ? 8.096 -3.133 -9.782 1.00 85.31 89 ALA A N 1
ATOM 662 C CA . ALA A 1 89 ? 9.075 -2.399 -10.586 1.00 85.31 89 ALA A CA 1
ATOM 663 C C . ALA A 1 89 ? 10.511 -2.839 -10.293 1.00 85.31 89 ALA A C 1
ATOM 665 O O . ALA A 1 89 ? 10.799 -3.161 -9.116 1.00 85.31 89 ALA A O 1
#

Radius of gyration: 26.28 Å; Cα contacts (8 Å, |Δi|>4): 117; chains: 1; bounding box: 66×31×68 Å

Foldseek 3Di:
DDDDPDDDPCPPPPPPDPPDPPDPPCPVPPQQWWKAWQEFQDGDIDSDPVVVCVGHPPPPPTDMDTDNDPVVSVVVNVVCVVVVNHDRD

Solvent-accessible surface area (backbone atoms only — not comparable to full-atom values): 5508 Å² total; per-residue (Å²): 136,82,87,83,89,72,79,79,89,68,85,73,74,73,74,77,71,69,97,53,81,85,67,80,77,74,68,75,70,69,71,72,42,13,30,20,27,35,23,10,66,48,64,50,72,44,68,53,73,72,56,50,54,67,22,34,63,93,39,81,87,46,36,71,47,79,26,85,37,61,69,57,16,49,50,54,43,51,50,30,52,76,70,66,60,51,46,73,100